Protein AF-A0AAJ2NPW0-F1 (afdb_monomer_lite)

Radius of gyration: 18.97 Å; chains: 1; bounding box: 42×25×52 Å

Structure (mmCIF, N/CA/C/O backbone):
data_AF-A0AAJ2NPW0-F1
#
_entry.id   AF-A0AAJ2NPW0-F1
#
loop_
_atom_site.group_PDB
_atom_site.id
_atom_site.type_symbol
_atom_site.label_atom_id
_atom_site.label_alt_id
_atom_site.label_comp_id
_atom_site.label_asym_id
_atom_site.label_entity_id
_atom_site.label_seq_id
_atom_site.pdbx_PDB_ins_code
_atom_site.Cartn_x
_atom_site.Cartn_y
_atom_site.Cartn_z
_atom_site.occupancy
_atom_site.B_iso_or_equiv
_atom_site.auth_seq_id
_atom_site.auth_comp_id
_atom_site.auth_asym_id
_atom_site.auth_atom_id
_atom_site.pdbx_PDB_model_num
ATOM 1 N N . MET A 1 1 ? 15.369 -7.929 -8.403 1.00 54.78 1 MET A N 1
ATOM 2 C CA . MET A 1 1 ? 14.461 -8.030 -9.571 1.00 54.78 1 MET A CA 1
ATOM 3 C C . MET A 1 1 ? 13.048 -8.438 -9.160 1.00 54.78 1 MET A C 1
ATOM 5 O O . MET A 1 1 ? 12.144 -7.760 -9.617 1.00 54.78 1 MET A O 1
ATOM 9 N N . SER A 1 2 ? 12.847 -9.448 -8.292 1.00 66.19 2 SER A N 1
ATOM 10 C CA . SER A 1 2 ? 11.514 -9.775 -7.720 1.00 66.19 2 SER A CA 1
ATOM 11 C C . SER A 1 2 ? 10.879 -8.572 -7.021 1.00 66.19 2 SER A C 1
ATOM 13 O O . SER A 1 2 ? 9.809 -8.134 -7.407 1.00 66.19 2 SER A O 1
ATOM 15 N N . GLU A 1 3 ? 11.620 -7.934 -6.113 1.00 78.88 3 GLU A N 1
ATOM 16 C CA . GLU A 1 3 ? 11.113 -6.841 -5.272 1.00 78.88 3 GLU A CA 1
ATOM 17 C C . GLU A 1 3 ? 10.512 -5.659 -6.057 1.00 78.88 3 GLU A C 1
ATOM 19 O O . GLU A 1 3 ? 9.438 -5.177 -5.719 1.00 78.88 3 GLU A O 1
ATOM 24 N N . ALA A 1 4 ? 11.142 -5.237 -7.160 1.00 80.56 4 ALA A N 1
ATOM 25 C CA . ALA A 1 4 ? 10.617 -4.155 -7.999 1.00 80.56 4 ALA A CA 1
ATOM 26 C C . ALA A 1 4 ? 9.347 -4.561 -8.774 1.00 80.56 4 ALA A C 1
ATOM 28 O O . ALA A 1 4 ? 8.473 -3.725 -9.001 1.00 80.56 4 ALA A O 1
ATOM 29 N N . ARG A 1 5 ? 9.233 -5.836 -9.175 1.00 84.19 5 ARG A N 1
ATOM 30 C CA . ARG A 1 5 ? 8.012 -6.369 -9.799 1.00 84.19 5 ARG A CA 1
ATOM 31 C C . ARG A 1 5 ? 6.885 -6.461 -8.784 1.00 84.19 5 ARG A C 1
ATOM 33 O O . ARG A 1 5 ? 5.793 -5.987 -9.070 1.00 84.19 5 ARG A O 1
ATOM 40 N N . ASP A 1 6 ? 7.183 -6.967 -7.591 1.00 87.25 6 ASP A N 1
ATOM 41 C CA . ASP A 1 6 ? 6.224 -7.098 -6.494 1.00 87.25 6 ASP A CA 1
ATOM 42 C C . ASP A 1 6 ? 5.707 -5.718 -6.057 1.00 87.25 6 ASP A C 1
ATOM 44 O O . ASP A 1 6 ? 4.506 -5.525 -5.870 1.00 87.25 6 ASP A O 1
ATOM 48 N N . GLN A 1 7 ? 6.586 -4.713 -5.986 1.00 87.25 7 GLN A N 1
ATOM 49 C CA . GLN A 1 7 ? 6.208 -3.330 -5.687 1.00 87.25 7 GLN A CA 1
ATOM 50 C C . GLN A 1 7 ? 5.325 -2.708 -6.782 1.00 87.25 7 GLN A C 1
ATOM 52 O O . GLN A 1 7 ? 4.344 -2.016 -6.485 1.00 87.25 7 GLN A O 1
ATOM 57 N N . PHE A 1 8 ? 5.631 -2.963 -8.057 1.00 87.69 8 PHE A N 1
ATOM 58 C CA . PHE A 1 8 ? 4.799 -2.487 -9.162 1.00 87.69 8 PHE A CA 1
ATOM 59 C C . PHE A 1 8 ? 3.436 -3.196 -9.196 1.00 87.69 8 PHE A C 1
ATOM 61 O O . PHE A 1 8 ? 2.407 -2.536 -9.327 1.00 87.69 8 PHE A O 1
ATOM 68 N N . ALA A 1 9 ? 3.406 -4.514 -8.988 1.00 90.69 9 ALA A N 1
ATOM 69 C CA . ALA A 1 9 ? 2.181 -5.303 -8.879 1.00 90.69 9 ALA A CA 1
ATOM 70 C C . ALA A 1 9 ? 1.289 -4.822 -7.721 1.00 90.69 9 ALA A C 1
ATOM 72 O O . ALA A 1 9 ? 0.093 -4.616 -7.926 1.00 90.69 9 ALA A O 1
ATOM 73 N N . ARG A 1 10 ? 1.867 -4.529 -6.546 1.00 92.81 10 ARG A N 1
ATOM 74 C CA . ARG A 1 10 ? 1.157 -3.879 -5.425 1.00 92.81 10 ARG A CA 1
ATOM 75 C C . ARG A 1 10 ? 0.531 -2.549 -5.833 1.00 92.81 10 ARG A C 1
ATOM 77 O O . ARG A 1 10 ? -0.632 -2.295 -5.532 1.00 92.81 10 ARG A O 1
ATOM 84 N N . THR A 1 11 ? 1.276 -1.716 -6.557 1.00 91.56 11 THR A N 1
ATOM 85 C CA . THR A 1 11 ? 0.776 -0.417 -7.033 1.00 91.56 11 THR A CA 1
ATOM 86 C C . THR A 1 11 ? -0.419 -0.590 -7.973 1.00 91.56 11 THR A C 1
ATOM 88 O O . THR A 1 11 ? -1.428 0.094 -7.810 1.00 91.56 11 THR A O 1
ATOM 91 N N . LEU A 1 12 ? -0.340 -1.530 -8.921 1.00 91.62 12 LEU A N 1
ATOM 92 C CA . LEU A 1 12 ? -1.445 -1.843 -9.831 1.00 91.62 12 LEU A CA 1
ATOM 93 C C . LEU A 1 12 ? -2.673 -2.365 -9.079 1.00 91.62 12 LEU A C 1
ATOM 95 O O . LEU A 1 12 ? -3.794 -1.947 -9.374 1.00 91.62 12 LEU A O 1
ATOM 99 N N . TYR A 1 13 ? -2.461 -3.240 -8.095 1.00 94.25 13 TYR A N 1
ATOM 100 C CA . TYR A 1 13 ? -3.532 -3.765 -7.258 1.00 94.25 13 TYR A CA 1
ATOM 101 C C . TYR A 1 13 ? -4.257 -2.632 -6.519 1.00 94.25 13 TYR A C 1
ATOM 103 O O . TYR A 1 13 ? -5.465 -2.461 -6.685 1.00 94.25 13 TYR A O 1
ATOM 111 N N . ILE A 1 14 ? -3.517 -1.772 -5.808 1.00 93.94 14 ILE A N 1
ATOM 112 C CA . ILE A 1 14 ? -4.080 -0.623 -5.081 1.00 93.94 14 ILE A CA 1
ATOM 113 C C . ILE A 1 14 ? -4.830 0.318 -6.032 1.00 93.94 14 ILE A C 1
ATOM 115 O O . ILE A 1 14 ? -5.889 0.839 -5.686 1.00 93.94 14 ILE A O 1
ATOM 119 N N . GLN A 1 15 ? -4.320 0.528 -7.249 1.00 92.94 15 GLN A N 1
ATOM 120 C CA . GLN A 1 15 ? -4.994 1.345 -8.260 1.00 92.94 15 GLN A CA 1
ATOM 121 C C . GLN A 1 15 ? -6.319 0.741 -8.742 1.00 92.94 15 GLN A C 1
ATOM 123 O O . GLN A 1 15 ? -7.225 1.513 -9.064 1.00 92.94 15 GLN A O 1
ATOM 128 N N . SER A 1 16 ? -6.442 -0.591 -8.766 1.00 93.25 16 SER A N 1
ATOM 129 C CA . SER A 1 16 ? -7.673 -1.296 -9.153 1.00 93.25 16 SER A CA 1
ATOM 130 C C . SER A 1 16 ? -8.751 -1.364 -8.069 1.00 93.25 16 SER A C 1
ATOM 132 O O . SER A 1 16 ? -9.899 -1.673 -8.389 1.00 93.25 16 SER A O 1
ATOM 134 N N . LEU A 1 17 ? -8.418 -1.047 -6.813 1.00 94.50 17 LEU A N 1
ATOM 135 C CA . LEU A 1 17 ? -9.395 -0.977 -5.726 1.00 94.50 17 LEU A CA 1
ATOM 136 C C . LEU A 1 17 ? -10.487 0.064 -6.014 1.00 94.50 17 LEU A C 1
ATOM 138 O O . LEU A 1 17 ? -10.263 1.076 -6.688 1.00 94.50 17 LEU A O 1
ATOM 142 N N . SER A 1 18 ? -11.670 -0.160 -5.435 1.00 96.12 18 SER A N 1
ATOM 143 C CA . SER A 1 18 ? -12.742 0.836 -5.445 1.00 96.12 18 SER A CA 1
ATOM 144 C C . SER A 1 18 ? -12.261 2.143 -4.801 1.00 96.12 18 SER A C 1
ATOM 146 O O . SER A 1 18 ? -11.457 2.126 -3.871 1.00 96.12 18 SER A O 1
ATOM 148 N N . GLU A 1 19 ? -12.738 3.294 -5.284 1.00 95.06 19 GLU A N 1
ATOM 149 C CA . GLU A 1 19 ? -12.276 4.597 -4.784 1.00 95.06 19 GLU A CA 1
ATOM 150 C C . GLU A 1 19 ? -12.403 4.753 -3.251 1.00 95.06 19 GLU A C 1
ATOM 152 O O . GLU A 1 19 ? -11.434 5.206 -2.636 1.00 95.06 19 GLU A O 1
ATOM 157 N N . PRO A 1 20 ? -13.506 4.330 -2.595 1.00 93.94 20 PRO A N 1
ATOM 158 C CA . PRO A 1 20 ? -13.605 4.374 -1.136 1.00 93.94 20 PRO A CA 1
ATOM 159 C C . PRO A 1 20 ? -12.533 3.531 -0.433 1.00 93.94 20 PRO A C 1
ATOM 161 O O . PRO A 1 20 ? -11.880 4.017 0.489 1.00 93.94 20 PRO A O 1
ATOM 164 N N . ASP A 1 21 ? -12.319 2.296 -0.890 1.00 95.44 21 ASP A N 1
ATOM 165 C CA . ASP A 1 21 ? -11.347 1.372 -0.299 1.00 95.44 21 ASP A CA 1
ATOM 166 C C . ASP A 1 21 ? -9.913 1.865 -0.491 1.00 95.44 21 ASP A C 1
ATOM 168 O O . ASP A 1 21 ? -9.124 1.896 0.455 1.00 95.44 21 ASP A O 1
ATOM 172 N N . ARG A 1 22 ? -9.594 2.315 -1.709 1.00 97.25 22 ARG A N 1
ATOM 173 C CA . ARG A 1 22 ? -8.284 2.868 -2.054 1.00 97.25 22 ARG A CA 1
ATOM 174 C C . ARG A 1 22 ? -7.948 4.074 -1.186 1.00 97.25 22 ARG A C 1
ATOM 176 O O . ARG A 1 22 ? -6.834 4.157 -0.679 1.00 97.25 22 ARG A O 1
ATOM 183 N N . ASN A 1 23 ? -8.903 4.983 -0.990 1.00 96.81 23 ASN A N 1
ATOM 184 C CA . ASN A 1 23 ? -8.694 6.185 -0.186 1.00 96.81 23 ASN A CA 1
ATOM 185 C C . ASN A 1 23 ? -8.427 5.845 1.286 1.00 96.81 23 ASN A C 1
ATOM 187 O O . ASN A 1 23 ? -7.514 6.415 1.882 1.00 96.81 23 ASN A O 1
ATOM 191 N N . VAL A 1 24 ? -9.187 4.907 1.867 1.00 97.00 24 VAL A N 1
ATOM 192 C CA . VAL A 1 24 ? -8.968 4.450 3.250 1.00 97.00 24 VAL A CA 1
ATOM 193 C C . VAL A 1 24 ? -7.590 3.812 3.393 1.00 97.00 24 VAL A C 1
ATOM 195 O O . VAL A 1 24 ? -6.842 4.170 4.304 1.00 97.00 24 VAL A O 1
ATOM 198 N N . TYR A 1 25 ? -7.243 2.906 2.479 1.00 96.56 25 TYR A N 1
ATOM 199 C CA . TYR A 1 25 ? -5.975 2.188 2.513 1.00 96.56 25 TYR A CA 1
ATOM 200 C C . TYR A 1 25 ? -4.776 3.133 2.357 1.00 96.56 25 TYR A C 1
ATOM 202 O O . TYR A 1 25 ? -3.901 3.153 3.215 1.00 96.56 25 TYR A O 1
ATOM 210 N N . GLN A 1 26 ? -4.776 3.998 1.336 1.00 95.88 26 GLN A N 1
ATOM 211 C CA . GLN A 1 26 ? -3.685 4.952 1.089 1.00 95.88 26 GLN A CA 1
ATOM 212 C C . GLN A 1 26 ? -3.519 5.983 2.210 1.00 95.88 26 GLN A C 1
ATOM 214 O O . GLN A 1 26 ? -2.407 6.432 2.484 1.00 95.88 26 GLN A O 1
ATOM 219 N N . TYR A 1 27 ? -4.613 6.380 2.867 1.00 96.75 27 TYR A N 1
ATOM 220 C CA . TYR A 1 27 ? -4.533 7.269 4.023 1.00 96.75 27 TYR A CA 1
ATOM 221 C C . TYR A 1 27 ? -3.787 6.611 5.189 1.00 96.75 27 TYR A C 1
ATOM 223 O O . TYR A 1 27 ? -2.976 7.260 5.847 1.00 96.75 27 TYR A O 1
ATOM 231 N N . ILE A 1 28 ? -4.052 5.327 5.438 1.00 95.88 28 ILE A N 1
ATOM 232 C CA . ILE A 1 28 ? -3.389 4.560 6.497 1.00 95.88 28 ILE A CA 1
ATOM 233 C C . ILE A 1 28 ? -1.935 4.294 6.135 1.00 95.88 28 ILE A C 1
ATOM 235 O O . ILE A 1 28 ? -1.071 4.609 6.945 1.00 95.88 28 ILE A O 1
ATOM 239 N N . ASP A 1 29 ? -1.678 3.817 4.919 1.00 94.62 29 ASP A N 1
ATOM 240 C CA . ASP A 1 29 ? -0.336 3.546 4.392 1.00 94.62 29 ASP A CA 1
ATOM 241 C C . ASP A 1 29 ? 0.583 4.768 4.539 1.00 94.62 29 ASP A C 1
ATOM 243 O O . ASP A 1 29 ? 1.697 4.672 5.046 1.00 94.62 29 ASP A O 1
ATOM 247 N N . ARG A 1 30 ? 0.067 5.966 4.236 1.00 95.94 30 ARG A N 1
ATOM 248 C CA . ARG A 1 30 ? 0.805 7.217 4.439 1.00 95.94 30 ARG A CA 1
ATOM 249 C C . ARG A 1 30 ? 1.154 7.482 5.905 1.00 95.94 30 ARG A C 1
ATOM 251 O O . ARG A 1 30 ? 2.276 7.880 6.197 1.00 95.94 30 ARG A O 1
ATOM 258 N N . ILE A 1 31 ? 0.205 7.303 6.825 1.00 95.75 31 ILE A N 1
ATOM 259 C CA . ILE A 1 31 ? 0.472 7.501 8.258 1.00 95.75 31 ILE A CA 1
ATOM 260 C C . ILE A 1 31 ? 1.489 6.468 8.745 1.00 95.75 31 ILE A C 1
ATOM 262 O O . ILE A 1 31 ? 2.365 6.798 9.537 1.00 95.75 31 ILE A O 1
ATOM 266 N N . GLU A 1 32 ? 1.373 5.220 8.302 1.00 94.50 32 GLU A N 1
ATOM 267 C CA . GLU A 1 32 ? 2.305 4.155 8.662 1.00 94.50 32 GLU A CA 1
ATOM 268 C C . GLU A 1 32 ? 3.720 4.447 8.154 1.00 94.50 32 GLU A C 1
ATOM 270 O O . GLU A 1 32 ? 4.658 4.359 8.948 1.00 94.50 32 GLU A O 1
ATOM 275 N N . ALA A 1 33 ? 3.862 4.926 6.915 1.00 94.12 33 ALA A N 1
ATOM 276 C CA . ALA A 1 33 ? 5.133 5.389 6.362 1.00 94.12 33 ALA A CA 1
ATOM 277 C C . ALA A 1 33 ? 5.738 6.542 7.185 1.00 94.12 33 ALA A C 1
ATOM 279 O O . ALA A 1 33 ? 6.898 6.466 7.592 1.00 94.12 33 ALA A O 1
ATOM 280 N N . ASP A 1 34 ? 4.941 7.561 7.532 1.00 95.25 34 ASP A N 1
ATOM 281 C CA . ASP A 1 34 ? 5.393 8.676 8.378 1.00 95.25 34 ASP A CA 1
ATOM 282 C C . ASP A 1 34 ? 5.876 8.174 9.762 1.00 95.25 34 ASP A C 1
ATOM 284 O O . ASP A 1 34 ? 6.841 8.686 10.335 1.00 95.25 34 ASP A O 1
ATOM 288 N N . LEU A 1 35 ? 5.218 7.158 10.334 1.00 94.25 35 LEU A N 1
ATOM 289 C CA . LEU A 1 35 ? 5.609 6.569 11.620 1.00 94.25 35 LEU A CA 1
ATOM 290 C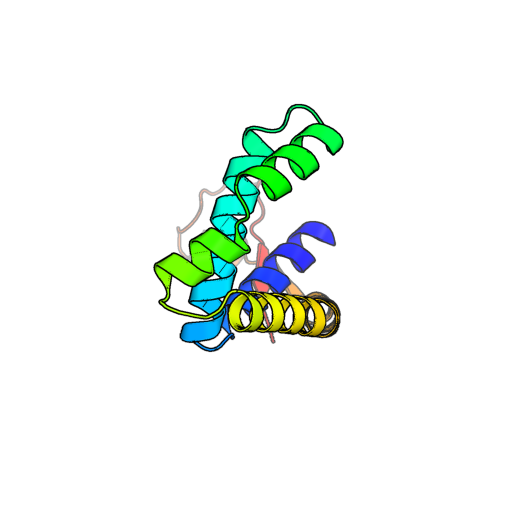 C . LEU A 1 35 ? 6.855 5.690 11.516 1.00 94.25 35 LEU A C 1
ATOM 292 O O . LEU A 1 35 ? 7.625 5.631 12.479 1.00 94.25 35 LEU A O 1
ATOM 296 N N . GLU A 1 36 ? 7.040 5.003 10.393 1.00 93.81 36 GLU A N 1
ATOM 297 C CA . GLU A 1 36 ? 8.225 4.197 10.113 1.00 93.81 36 GLU A CA 1
ATOM 298 C C . GLU A 1 36 ? 9.464 5.087 9.970 1.00 93.81 36 GLU A C 1
ATOM 300 O O . GLU A 1 36 ? 10.480 4.810 10.607 1.00 93.81 36 GLU A O 1
ATOM 305 N N . GLU A 1 37 ? 9.356 6.216 9.263 1.00 94.50 37 GLU A N 1
ATOM 306 C CA . GLU A 1 37 ? 10.436 7.208 9.151 1.00 94.50 37 GLU A CA 1
ATOM 307 C C . GLU A 1 37 ? 10.865 7.777 10.514 1.00 94.50 37 GLU A C 1
ATOM 309 O O . GLU A 1 37 ? 12.045 8.042 10.758 1.00 94.50 37 GLU A O 1
ATOM 314 N N . LEU A 1 38 ? 9.918 7.935 11.443 1.00 93.19 38 LEU A N 1
ATOM 315 C CA . LEU A 1 38 ? 10.188 8.397 12.808 1.00 93.19 38 LEU A CA 1
ATOM 316 C C . LEU A 1 38 ? 10.748 7.293 13.723 1.00 93.19 38 LEU A C 1
ATOM 318 O O . LEU A 1 38 ? 11.241 7.571 14.827 1.00 93.19 38 LEU A O 1
ATOM 322 N N . ALA A 1 39 ? 10.651 6.026 13.325 1.00 95.25 39 ALA A N 1
ATOM 323 C CA . ALA A 1 39 ? 10.975 4.905 14.184 1.00 95.25 39 ALA A CA 1
ATOM 324 C C . ALA A 1 39 ? 12.465 4.536 14.147 1.00 95.25 39 ALA A C 1
ATOM 326 O O . ALA A 1 39 ? 12.974 3.960 13.198 1.00 95.25 39 ALA A O 1
ATOM 327 N N . LEU A 1 40 ? 13.161 4.728 15.271 1.00 92.94 40 LEU A N 1
ATOM 328 C CA . LEU A 1 40 ? 14.547 4.258 15.432 1.00 92.94 40 LEU A CA 1
ATOM 329 C C . LEU A 1 40 ? 14.711 2.725 15.427 1.00 92.94 40 LEU A C 1
ATOM 331 O O . LEU A 1 40 ? 15.800 2.217 15.181 1.00 92.94 40 LEU A O 1
ATOM 335 N N . THR A 1 41 ? 13.662 1.978 15.786 1.00 95.38 41 THR A N 1
ATOM 336 C CA . THR A 1 41 ? 13.668 0.506 15.821 1.00 95.38 41 THR A CA 1
ATOM 337 C C . THR A 1 41 ? 12.270 -0.037 15.540 1.00 95.38 41 THR A C 1
ATOM 339 O O . THR A 1 41 ? 11.275 0.643 15.793 1.00 95.38 41 THR A O 1
ATOM 342 N N . LYS A 1 42 ? 12.173 -1.316 15.155 1.00 91.75 42 LYS A N 1
ATOM 343 C CA . LYS A 1 42 ? 10.884 -2.011 14.987 1.00 91.75 42 LYS A CA 1
ATOM 344 C C . LYS A 1 42 ? 10.002 -1.962 16.243 1.00 91.75 42 LYS A C 1
ATOM 346 O O . LYS A 1 42 ? 8.793 -1.785 16.152 1.00 91.75 42 LYS A O 1
ATOM 351 N N . ASN A 1 43 ? 10.595 -2.074 17.433 1.00 94.62 43 ASN A N 1
ATOM 352 C CA . ASN A 1 43 ? 9.839 -1.969 18.685 1.00 94.62 43 ASN A CA 1
ATOM 353 C C . ASN A 1 43 ? 9.316 -0.549 18.923 1.00 94.62 43 ASN A C 1
ATOM 355 O O . ASN A 1 43 ? 8.199 -0.384 19.410 1.00 94.62 43 ASN A O 1
ATOM 359 N N . HIS A 1 44 ? 10.101 0.470 18.566 1.00 93.44 44 HIS A N 1
ATOM 360 C CA . HIS A 1 44 ? 9.660 1.861 18.630 1.00 93.44 44 HIS A CA 1
ATOM 361 C C . HIS A 1 44 ? 8.519 2.126 17.638 1.00 93.44 44 HIS A C 1
ATOM 363 O O . HIS A 1 44 ? 7.522 2.727 18.025 1.00 93.44 44 HIS A O 1
ATOM 369 N N . TYR A 1 45 ? 8.595 1.578 16.422 1.00 92.94 45 TYR A N 1
ATOM 370 C CA . TYR A 1 45 ? 7.512 1.641 15.438 1.00 92.94 45 TYR A CA 1
ATOM 371 C C . TYR A 1 45 ? 6.194 1.069 15.986 1.00 92.94 45 TYR A C 1
ATOM 373 O O . TYR A 1 45 ? 5.165 1.742 15.978 1.00 92.94 45 TYR A O 1
ATOM 381 N N . LEU A 1 46 ? 6.225 -0.127 16.586 1.00 92.12 46 LEU A N 1
ATOM 382 C CA . LEU A 1 46 ? 5.036 -0.728 17.206 1.00 92.12 46 LEU A CA 1
ATOM 383 C C . LEU A 1 46 ? 4.462 0.129 18.349 1.00 92.12 46 LEU A C 1
ATOM 385 O O . LEU A 1 46 ? 3.246 0.182 18.543 1.00 92.12 46 LEU A O 1
ATOM 389 N N . GLN A 1 47 ? 5.315 0.815 19.116 1.00 94.25 47 GLN A N 1
ATOM 390 C CA . GLN A 1 47 ? 4.860 1.761 20.139 1.00 94.25 47 GLN A CA 1
ATOM 391 C C . GLN A 1 47 ? 4.201 2.999 19.516 1.00 94.25 47 GLN A C 1
ATOM 393 O O . GLN A 1 47 ? 3.159 3.440 20.009 1.00 94.25 47 GLN A O 1
ATOM 39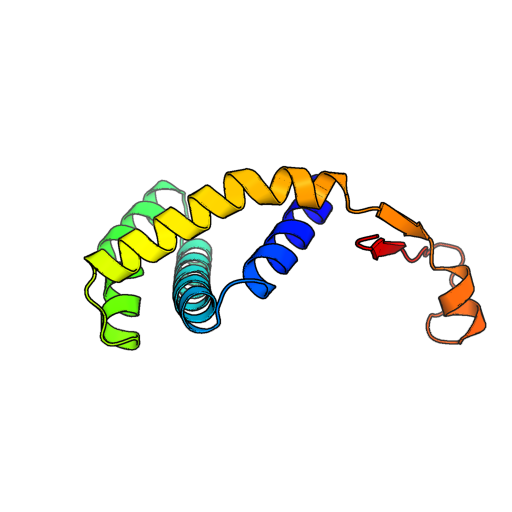8 N N . LEU A 1 48 ? 4.767 3.532 18.429 1.00 93.19 48 LEU A N 1
ATOM 399 C CA . LEU A 1 48 ? 4.212 4.658 17.678 1.00 93.19 48 LEU A CA 1
ATOM 400 C C . LEU A 1 48 ? 2.842 4.313 17.079 1.00 93.19 48 LEU A C 1
ATOM 402 O O . LEU A 1 48 ? 1.889 5.059 17.311 1.00 93.19 48 LEU A O 1
ATOM 406 N N . LEU A 1 49 ? 2.702 3.148 16.438 1.00 92.38 49 LEU A N 1
ATOM 407 C CA . LEU A 1 49 ? 1.425 2.644 15.918 1.00 92.38 49 LEU A CA 1
ATOM 408 C C . LEU A 1 49 ? 0.359 2.537 17.009 1.00 92.38 49 LEU A C 1
ATOM 410 O O . LEU A 1 49 ? -0.770 2.982 16.824 1.00 92.38 49 LEU A O 1
ATOM 414 N N . ARG A 1 50 ? 0.705 1.993 18.182 1.00 91.19 50 ARG A N 1
ATOM 415 C CA . ARG A 1 50 ? -0.243 1.884 19.304 1.00 91.19 50 ARG A CA 1
ATOM 416 C C . ARG A 1 50 ? -0.664 3.244 19.852 1.00 91.19 50 ARG A C 1
ATOM 418 O O . ARG A 1 50 ? -1.812 3.401 20.261 1.00 91.19 50 ARG A O 1
ATOM 425 N N . ARG A 1 51 ? 0.260 4.207 19.899 1.00 91.62 51 ARG A N 1
ATOM 426 C CA . ARG A 1 51 ? 0.008 5.543 20.452 1.00 91.62 51 ARG A CA 1
ATOM 427 C C . ARG A 1 51 ? -0.809 6.415 19.503 1.00 91.62 51 ARG A C 1
ATOM 429 O O . ARG A 1 51 ? -1.699 7.121 19.966 1.00 91.62 51 ARG A O 1
ATOM 436 N N . GLN A 1 52 ? -0.485 6.391 18.214 1.00 89.38 52 GLN A N 1
ATOM 437 C CA . GLN A 1 52 ? -1.101 7.265 17.215 1.00 89.38 52 GLN A CA 1
ATOM 438 C C . GLN A 1 52 ? -2.287 6.609 16.501 1.00 89.38 52 GLN A C 1
ATOM 440 O O . GLN A 1 52 ? -3.189 7.319 16.076 1.00 89.38 52 GLN A O 1
ATOM 445 N N . SER A 1 53 ? -2.321 5.276 16.425 1.00 92.81 53 SER A N 1
ATOM 446 C CA . SER A 1 53 ? -3.387 4.447 15.848 1.00 92.81 53 SER A CA 1
ATOM 447 C C . SER A 1 53 ? -3.903 4.949 14.488 1.00 92.81 53 SER A C 1
ATOM 449 O O . SER A 1 53 ? -4.900 5.675 14.436 1.00 92.81 53 SER A O 1
ATOM 451 N N . PRO A 1 54 ? -3.277 4.526 13.374 1.00 95.06 54 PRO A N 1
ATOM 452 C CA . PRO A 1 54 ? -3.719 4.882 12.021 1.00 95.06 54 PRO A CA 1
ATOM 453 C C . PRO A 1 54 ? -5.204 4.576 11.775 1.00 95.06 54 PRO A C 1
ATOM 455 O O . PRO A 1 54 ? -5.933 5.416 11.254 1.00 95.06 54 PRO A O 1
ATOM 458 N N . ILE A 1 55 ? -5.690 3.432 12.276 1.00 95.69 55 ILE A N 1
ATOM 459 C CA . ILE A 1 55 ? -7.106 3.032 12.210 1.00 95.69 55 ILE A CA 1
ATOM 460 C C . ILE A 1 55 ? -8.030 4.084 12.835 1.00 95.69 55 ILE A C 1
ATOM 462 O O . ILE A 1 55 ? -9.038 4.456 12.237 1.00 95.69 55 ILE A O 1
ATOM 466 N N . LYS A 1 56 ? -7.690 4.604 14.022 1.00 95.69 56 LYS A N 1
ATOM 467 C CA . LYS A 1 56 ? -8.486 5.644 14.695 1.00 95.69 56 LYS A CA 1
ATOM 468 C C . LYS A 1 56 ? -8.482 6.956 13.928 1.00 95.69 56 LYS A C 1
ATOM 470 O O . LYS A 1 56 ? -9.511 7.628 13.851 1.00 95.69 56 LYS A O 1
ATOM 475 N N . GLN A 1 57 ? -7.332 7.324 13.372 1.00 95.88 57 GLN A N 1
ATOM 476 C CA . GLN A 1 57 ? -7.202 8.539 12.574 1.00 95.88 57 GLN A CA 1
ATOM 477 C C . GLN A 1 57 ? -8.042 8.448 11.297 1.00 95.88 57 GLN A C 1
ATOM 479 O O . GLN A 1 57 ? -8.824 9.357 11.022 1.00 95.88 57 GLN A O 1
ATOM 484 N N . ALA A 1 58 ? -7.969 7.323 10.586 1.00 96.38 58 ALA A N 1
ATOM 485 C CA . ALA A 1 58 ? -8.765 7.059 9.394 1.00 96.38 58 ALA A CA 1
ATOM 486 C C . ALA A 1 58 ? -10.269 7.011 9.702 1.00 96.38 58 ALA A C 1
ATOM 488 O O . ALA A 1 58 ? -11.056 7.659 9.016 1.00 96.38 58 ALA A O 1
ATOM 489 N N . ALA A 1 59 ? -10.677 6.336 10.781 1.00 97.06 59 ALA A N 1
ATOM 490 C CA . ALA A 1 59 ? -12.073 6.289 11.219 1.00 97.06 59 ALA A CA 1
ATOM 491 C C . ALA A 1 59 ? -12.648 7.698 11.426 1.00 97.06 59 ALA A C 1
ATOM 493 O O . ALA A 1 59 ? -13.728 8.019 10.928 1.00 97.06 59 ALA A O 1
ATOM 494 N N . LYS A 1 60 ? -11.882 8.579 12.080 1.00 96.94 60 LYS A N 1
ATOM 495 C CA . LYS A 1 60 ? -12.253 9.987 12.248 1.00 96.94 60 LYS A CA 1
ATOM 496 C C . LYS A 1 60 ? -12.264 10.756 10.922 1.00 96.94 60 LYS A C 1
ATOM 498 O O . LYS A 1 60 ? -13.164 11.563 10.716 1.00 96.94 60 LYS A O 1
ATOM 503 N N . HIS A 1 61 ? -11.282 10.534 10.048 1.00 97.12 61 HIS A N 1
ATOM 504 C CA . HIS A 1 61 ? -11.152 11.242 8.770 1.00 97.12 61 HIS A CA 1
ATOM 505 C C . HIS A 1 61 ? -12.299 10.919 7.801 1.00 97.12 61 HIS A C 1
ATOM 507 O O . HIS A 1 61 ? -12.877 11.827 7.211 1.00 97.12 61 HIS A O 1
ATOM 513 N N . PHE A 1 62 ? -12.670 9.642 7.692 1.00 95.81 62 PHE A N 1
ATOM 514 C CA . PHE A 1 62 ? -13.710 9.157 6.780 1.00 95.81 62 PHE 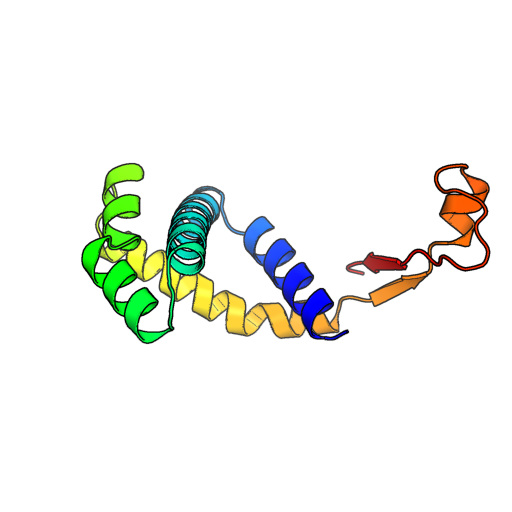A CA 1
ATOM 515 C C . PHE A 1 62 ? -15.101 9.052 7.423 1.00 95.81 62 PHE A C 1
ATOM 517 O O . PHE A 1 62 ? -16.043 8.610 6.771 1.00 95.81 62 PHE A O 1
ATOM 524 N N . ASN A 1 63 ? -15.249 9.453 8.693 1.00 96.62 63 ASN A N 1
ATOM 525 C CA . ASN A 1 63 ? -16.487 9.305 9.468 1.00 96.62 63 ASN A CA 1
ATOM 526 C C . ASN A 1 63 ? -17.015 7.851 9.474 1.00 96.62 63 ASN A C 1
ATOM 528 O O . ASN A 1 63 ? -18.208 7.588 9.316 1.00 96.62 63 ASN A O 1
ATOM 532 N N . MET A 1 64 ? -16.094 6.901 9.639 1.00 95.19 64 MET A N 1
ATOM 533 C CA . MET A 1 64 ? -16.345 5.461 9.707 1.00 95.19 64 MET A CA 1
ATOM 534 C C . MET A 1 64 ? -16.114 4.953 11.134 1.00 95.19 64 MET A C 1
ATOM 536 O O . MET A 1 64 ? -15.466 5.605 11.950 1.00 95.19 64 MET A O 1
ATOM 540 N N . SER A 1 65 ? -16.622 3.764 11.457 1.00 97.38 65 SER A N 1
ATOM 541 C CA . SER A 1 65 ? -16.248 3.100 12.706 1.00 97.38 65 SER A CA 1
ATOM 542 C C . SER A 1 65 ? -14.841 2.513 12.587 1.00 97.38 65 SER A C 1
ATOM 544 O O . SER A 1 65 ? -14.443 2.056 11.515 1.00 97.38 65 SER A O 1
ATOM 546 N N . GLU A 1 66 ? -14.103 2.466 13.700 1.00 96.31 66 GLU A N 1
ATOM 547 C CA . GLU A 1 66 ? -12.777 1.826 13.752 1.00 96.31 66 GLU A CA 1
ATOM 548 C C . GLU A 1 66 ? -12.827 0.381 13.243 1.00 96.31 66 GLU A C 1
ATOM 550 O O . GLU A 1 66 ? -11.921 -0.057 12.542 1.00 96.31 66 GLU A O 1
ATOM 555 N N . LYS A 1 67 ? -13.921 -0.334 13.545 1.00 96.50 67 LYS A N 1
ATOM 556 C CA . LYS A 1 67 ? -14.147 -1.695 13.058 1.00 96.50 67 LYS A CA 1
ATOM 557 C C . LYS A 1 67 ? -14.235 -1.744 11.533 1.00 96.50 67 LYS A C 1
ATOM 559 O O . LYS A 1 67 ? -13.555 -2.562 10.937 1.00 96.50 67 LYS A O 1
ATOM 564 N N 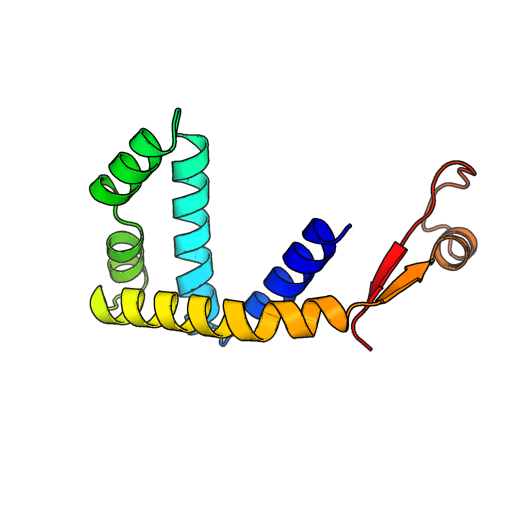. MET A 1 68 ? -15.028 -0.872 10.904 1.00 96.25 68 MET A N 1
ATOM 565 C CA . MET A 1 68 ? -15.143 -0.864 9.440 1.00 96.25 68 MET A CA 1
ATOM 566 C C . MET A 1 68 ? -13.801 -0.562 8.777 1.00 96.25 68 MET A C 1
ATOM 568 O O . MET A 1 68 ? -13.442 -1.225 7.819 1.00 96.25 68 MET A O 1
ATOM 572 N N . VAL A 1 69 ? -13.041 0.396 9.312 1.00 97.12 69 VAL A N 1
ATOM 573 C CA . VAL A 1 69 ? -11.704 0.711 8.793 1.00 97.12 69 VAL A CA 1
ATOM 574 C C . VAL A 1 69 ? -10.757 -0.480 8.941 1.00 97.12 69 VAL A C 1
ATOM 576 O O . VAL A 1 69 ? -10.070 -0.833 7.988 1.00 97.12 69 VAL A O 1
ATOM 579 N N . TYR A 1 70 ? -10.737 -1.116 10.114 1.00 96.19 70 TYR A N 1
ATOM 580 C CA . TYR A 1 70 ? -9.926 -2.306 10.356 1.00 96.19 70 TYR A CA 1
ATOM 581 C C . TYR A 1 70 ? -10.293 -3.447 9.402 1.00 96.19 70 TYR A C 1
ATOM 583 O O . TYR A 1 70 ? -9.408 -4.009 8.762 1.00 96.19 70 TYR A O 1
ATOM 591 N N . ASP A 1 71 ? -11.586 -3.741 9.263 1.00 97.19 71 ASP A N 1
ATOM 592 C CA . ASP A 1 71 ? -12.092 -4.793 8.383 1.00 97.19 71 ASP A CA 1
ATOM 593 C C . ASP A 1 71 ? -11.745 -4.493 6.910 1.00 97.19 71 ASP A C 1
ATOM 595 O O . ASP A 1 71 ? -11.318 -5.393 6.188 1.00 97.19 71 ASP A O 1
ATOM 599 N N . THR A 1 72 ? -11.849 -3.230 6.471 1.00 96.69 72 THR A N 1
ATOM 600 C CA . THR A 1 72 ? -11.438 -2.798 5.124 1.00 96.69 72 THR A CA 1
ATOM 601 C C . THR A 1 72 ? -9.951 -3.044 4.884 1.00 96.69 72 THR A C 1
ATOM 603 O O . THR A 1 72 ? -9.601 -3.659 3.881 1.00 96.69 72 THR A O 1
ATOM 606 N N . VAL A 1 73 ? -9.071 -2.618 5.796 1.00 95.75 73 VAL A N 1
ATOM 607 C CA . VAL A 1 73 ? -7.618 -2.807 5.635 1.00 95.75 73 VAL A CA 1
ATOM 608 C C . VAL A 1 73 ? -7.249 -4.285 5.641 1.00 95.75 73 VAL A C 1
ATOM 610 O O . VAL A 1 73 ? -6.520 -4.724 4.762 1.00 95.75 73 VAL A O 1
ATOM 613 N N . GLN A 1 74 ? -7.773 -5.067 6.589 1.00 96.75 74 GLN A N 1
ATOM 614 C CA . GLN A 1 74 ? -7.481 -6.502 6.669 1.00 96.75 74 GLN A CA 1
ATOM 615 C C . GLN A 1 74 ? -7.930 -7.251 5.417 1.00 96.75 74 GLN A C 1
ATOM 617 O O . GLN A 1 74 ? -7.206 -8.112 4.926 1.00 96.75 74 GLN A O 1
ATOM 622 N N . ARG A 1 75 ? -9.107 -6.909 4.883 1.00 97.25 75 ARG A N 1
ATOM 623 C CA . ARG A 1 75 ? -9.594 -7.485 3.632 1.00 97.25 75 ARG A CA 1
ATOM 624 C C . ARG A 1 75 ? -8.665 -7.140 2.467 1.00 97.25 75 ARG A C 1
ATOM 626 O O . ARG A 1 75 ? -8.280 -8.043 1.738 1.00 97.25 75 ARG A O 1
ATOM 633 N N . ILE A 1 76 ? -8.282 -5.871 2.322 1.00 96.56 76 ILE A N 1
ATOM 634 C CA . ILE A 1 76 ? -7.390 -5.424 1.242 1.00 96.56 76 ILE A CA 1
ATOM 635 C C . ILE A 1 76 ? -6.019 -6.099 1.344 1.00 96.56 76 ILE A C 1
ATOM 637 O O . ILE A 1 76 ? -5.510 -6.553 0.330 1.00 96.56 76 ILE A O 1
ATOM 641 N N . GLU A 1 77 ? -5.431 -6.196 2.539 1.00 94.56 77 GLU A N 1
ATOM 642 C CA . GLU A 1 77 ? -4.148 -6.885 2.759 1.00 94.56 77 GLU A CA 1
ATOM 643 C C . GLU A 1 77 ? -4.227 -8.376 2.416 1.00 94.56 77 GLU A C 1
ATOM 645 O O . GLU A 1 77 ? -3.307 -8.916 1.804 1.00 94.56 77 GLU A O 1
ATOM 650 N N . ALA A 1 78 ? -5.327 -9.041 2.784 1.00 96.00 78 ALA A N 1
ATOM 651 C CA . ALA A 1 78 ? -5.544 -10.446 2.457 1.00 96.00 78 ALA A CA 1
ATOM 652 C C . ALA A 1 78 ? -5.689 -10.657 0.942 1.00 96.00 78 ALA A C 1
ATOM 654 O O . ALA A 1 78 ? -4.960 -11.458 0.369 1.00 96.00 78 ALA A O 1
ATOM 655 N N . GLU A 1 79 ? -6.562 -9.889 0.285 1.00 95.06 79 GLU A N 1
ATOM 656 C CA . GLU A 1 79 ? -6.736 -9.947 -1.171 1.00 95.06 79 GLU A CA 1
ATOM 657 C C . GLU A 1 79 ? -5.422 -9.605 -1.900 1.00 95.06 79 GLU A C 1
ATOM 659 O O . GLU A 1 79 ? -5.045 -10.262 -2.864 1.00 95.06 79 GLU A O 1
ATOM 664 N N . MET A 1 80 ? -4.668 -8.618 -1.409 1.00 93.94 80 MET A N 1
ATOM 665 C CA . MET A 1 80 ? -3.374 -8.243 -1.976 1.00 93.94 80 MET A CA 1
ATOM 666 C C . MET A 1 80 ? -2.337 -9.364 -1.841 1.00 93.94 80 MET A C 1
ATOM 668 O O . MET A 1 80 ? -1.549 -9.568 -2.762 1.00 93.94 80 MET A O 1
ATOM 672 N N . ALA A 1 81 ? -2.317 -10.085 -0.716 1.00 93.00 81 ALA A N 1
ATOM 673 C CA . ALA A 1 81 ? -1.417 -11.219 -0.513 1.00 93.00 81 ALA A CA 1
ATOM 674 C C . ALA A 1 81 ? -1.686 -12.368 -1.500 1.00 93.00 81 ALA A C 1
ATOM 676 O O . ALA A 1 81 ? -0.738 -13.053 -1.887 1.00 93.00 81 ALA A O 1
ATOM 677 N N . ASP A 1 82 ? -2.939 -12.531 -1.930 1.00 92.50 82 ASP A N 1
ATOM 678 C CA . ASP A 1 82 ? -3.351 -13.549 -2.897 1.00 92.50 82 ASP A CA 1
ATOM 679 C C . ASP A 1 82 ? -3.117 -13.095 -4.355 1.00 92.50 82 ASP A C 1
ATOM 681 O O . ASP A 1 82 ? -2.610 -13.862 -5.172 1.00 92.50 82 ASP A O 1
ATOM 685 N N . GLU A 1 83 ? -3.422 -11.836 -4.685 1.00 91.44 83 GLU A N 1
ATOM 686 C CA . GLU A 1 83 ? -3.443 -11.328 -6.069 1.00 91.44 83 GLU A CA 1
ATOM 687 C C . GLU A 1 83 ? -2.083 -10.802 -6.563 1.00 91.44 83 GLU A C 1
ATOM 689 O O . GLU A 1 83 ? -1.740 -10.923 -7.743 1.00 91.44 83 GLU A O 1
ATOM 694 N N . VAL A 1 84 ? -1.274 -10.196 -5.685 1.00 91.62 84 VAL A N 1
ATOM 695 C CA . VAL A 1 84 ? 0.022 -9.606 -6.076 1.00 91.62 84 VAL A CA 1
ATOM 696 C C . VAL A 1 84 ? 1.007 -10.632 -6.637 1.00 91.62 84 VAL A C 1
ATOM 698 O O . VAL A 1 84 ? 1.662 -10.288 -7.623 1.00 91.62 84 VAL A O 1
ATOM 701 N N . PRO A 1 85 ? 1.144 -11.854 -6.084 1.00 91.19 85 PRO A N 1
ATOM 702 C CA . PRO A 1 85 ? 2.018 -12.869 -6.665 1.00 91.19 85 PRO A CA 1
ATOM 703 C C . PRO A 1 85 ? 1.651 -13.194 -8.117 1.00 91.19 85 PRO A C 1
ATOM 705 O O . PRO A 1 85 ? 2.520 -13.150 -8.986 1.00 91.19 85 PRO A O 1
ATOM 708 N N . GLU A 1 86 ? 0.363 -13.416 -8.406 1.00 88.62 86 GLU A N 1
ATOM 709 C CA . GLU A 1 86 ? -0.101 -13.702 -9.769 1.00 88.62 86 GLU A CA 1
ATOM 710 C C . GLU A 1 86 ? 0.139 -12.505 -10.702 1.00 88.62 86 GLU A C 1
ATOM 712 O O . GLU A 1 86 ? 0.636 -12.656 -11.821 1.00 88.62 86 GLU A O 1
ATOM 717 N N . LEU A 1 87 ? -0.159 -11.287 -10.237 1.00 86.94 87 LEU A N 1
ATOM 718 C CA . LEU A 1 87 ? 0.127 -10.071 -10.995 1.00 86.94 87 LEU A CA 1
ATOM 719 C C . LEU A 1 87 ? 1.625 -9.931 -11.289 1.00 86.94 87 LEU A C 1
ATOM 721 O O . LEU A 1 87 ? 1.983 -9.604 -12.416 1.00 86.94 87 LEU A O 1
ATOM 725 N N . SER A 1 88 ? 2.490 -10.201 -10.310 1.00 88.38 88 SER A N 1
ATOM 726 C CA . SER A 1 88 ? 3.949 -10.106 -10.437 1.00 88.38 88 SER A CA 1
ATOM 727 C C . SER A 1 88 ? 4.512 -11.111 -11.444 1.00 88.38 88 SER A C 1
ATOM 729 O O . SER A 1 88 ? 5.378 -10.760 -12.250 1.00 88.38 88 SER A O 1
ATOM 731 N N . GLU A 1 89 ? 3.981 -12.335 -11.466 1.00 87.12 89 GLU A N 1
ATOM 732 C CA . GLU A 1 89 ? 4.360 -13.370 -12.437 1.00 87.12 89 GLU A CA 1
ATOM 733 C C . GLU A 1 89 ? 3.956 -13.012 -13.869 1.00 87.12 89 GLU A C 1
ATOM 735 O O . GLU A 1 89 ? 4.694 -13.298 -14.814 1.00 87.12 89 GLU A O 1
ATOM 740 N N . ARG A 1 90 ? 2.813 -12.341 -14.033 1.00 86.00 90 ARG A N 1
ATOM 741 C CA . ARG A 1 90 ? 2.315 -11.883 -15.337 1.00 86.00 90 ARG A CA 1
ATOM 742 C C . ARG A 1 90 ? 3.017 -10.634 -15.868 1.00 86.00 90 ARG A C 1
ATOM 744 O O . ARG A 1 90 ? 2.817 -10.284 -17.032 1.00 86.00 90 ARG A O 1
ATOM 751 N N . LEU A 1 91 ? 3.788 -9.930 -15.039 1.00 86.31 91 LEU A N 1
ATOM 752 C CA . LEU A 1 91 ? 4.524 -8.745 -15.468 1.00 86.31 91 LEU A CA 1
ATOM 753 C C . LEU A 1 91 ? 5.754 -9.141 -16.281 1.00 86.31 91 LEU A C 1
ATOM 755 O O . LEU A 1 91 ? 6.729 -9.703 -15.770 1.00 86.31 91 LEU A O 1
ATOM 759 N N . GLU A 1 92 ? 5.753 -8.744 -17.548 1.00 81.56 92 GLU A N 1
ATOM 760 C CA . GLU A 1 92 ? 6.902 -8.923 -18.421 1.00 81.56 92 GLU A CA 1
ATOM 761 C C . GLU A 1 92 ? 7.768 -7.667 -18.440 1.00 81.56 92 GLU A C 1
ATOM 763 O O . GLU A 1 92 ? 7.287 -6.535 -18.529 1.00 81.56 92 GLU A O 1
ATOM 768 N N . LEU A 1 93 ? 9.080 -7.881 -18.357 1.00 80.88 93 LEU A N 1
ATOM 769 C CA . LEU A 1 93 ? 10.066 -6.824 -18.514 1.00 80.88 93 LEU A CA 1
ATOM 770 C C . LEU A 1 93 ? 10.398 -6.703 -20.004 1.00 80.88 93 LEU A C 1
ATOM 772 O O . LEU A 1 93 ? 11.109 -7.546 -20.546 1.00 80.88 93 LEU A O 1
ATOM 776 N N . VAL A 1 94 ? 9.896 -5.659 -20.655 1.00 83.62 94 VAL A N 1
ATOM 777 C CA . VAL A 1 94 ? 10.122 -5.414 -22.082 1.00 83.62 94 VAL A CA 1
ATOM 778 C C . VAL A 1 94 ? 11.217 -4.364 -22.242 1.00 83.62 94 VAL A C 1
ATOM 780 O O . VAL A 1 94 ? 11.129 -3.274 -21.673 1.00 83.62 94 VAL A O 1
ATOM 783 N N . GLU A 1 95 ? 12.261 -4.679 -23.010 1.00 84.06 95 GLU A N 1
ATOM 784 C CA . GLU A 1 95 ? 13.284 -3.696 -23.369 1.00 84.06 95 GLU A CA 1
ATOM 785 C C . GLU A 1 95 ? 12.706 -2.687 -24.369 1.00 84.06 95 GLU A C 1
ATOM 787 O O . GLU A 1 95 ? 12.207 -3.053 -25.430 1.00 84.06 95 GLU A O 1
ATOM 792 N N . PHE A 1 96 ? 12.770 -1.405 -24.017 1.00 85.94 96 PHE A N 1
ATOM 793 C CA . PHE A 1 96 ? 12.202 -0.300 -24.794 1.00 85.94 96 PHE A CA 1
ATOM 794 C C . PHE A 1 96 ? 13.259 0.731 -25.216 1.00 85.94 96 PHE A C 1
ATOM 796 O O . PHE A 1 96 ? 12.923 1.778 -25.774 1.00 85.94 96 PHE A O 1
ATOM 803 N N . THR A 1 97 ? 14.540 0.438 -24.960 1.00 83.81 97 THR A N 1
ATOM 804 C CA . THR A 1 97 ? 15.691 1.312 -25.230 1.00 83.81 97 THR A CA 1
ATOM 805 C C . THR A 1 97 ? 15.670 1.874 -26.652 1.00 83.81 97 THR A C 1
ATOM 807 O O . THR A 1 97 ? 15.763 3.087 -26.834 1.00 83.81 97 THR A O 1
ATOM 810 N N . ASP A 1 98 ? 15.506 1.014 -27.658 1.00 83.69 98 ASP A N 1
ATOM 811 C CA . ASP A 1 98 ? 15.583 1.424 -29.063 1.00 83.69 98 ASP A CA 1
ATOM 812 C C . ASP A 1 98 ? 14.396 2.299 -29.472 1.00 83.69 98 ASP A C 1
ATOM 814 O O . ASP A 1 98 ? 14.569 3.292 -30.176 1.00 83.69 98 ASP A O 1
ATOM 818 N N . VAL A 1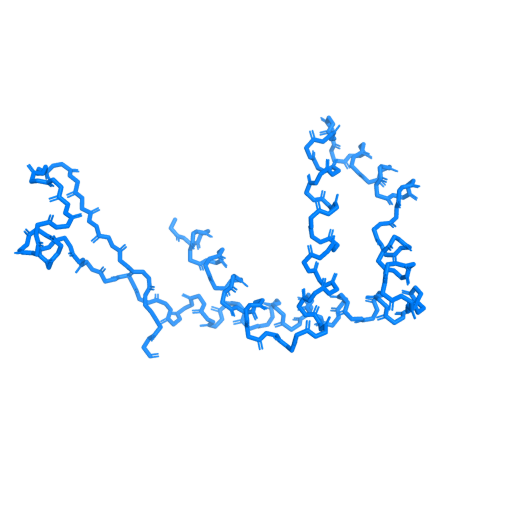 99 ? 13.199 1.997 -28.962 1.00 83.75 99 VAL A N 1
ATOM 819 C CA . VAL A 1 99 ? 11.993 2.795 -29.217 1.00 83.75 99 VAL A CA 1
ATOM 820 C C . VAL A 1 99 ? 12.143 4.199 -28.628 1.00 83.75 99 VAL A C 1
ATOM 822 O O . VAL A 1 99 ? 11.815 5.181 -29.294 1.00 83.75 99 VAL A O 1
ATOM 825 N N . LEU A 1 100 ? 12.669 4.330 -27.408 1.00 83.69 100 LEU A N 1
ATOM 826 C CA . LEU A 1 100 ? 12.878 5.639 -26.781 1.00 83.69 100 LEU A CA 1
ATOM 827 C C . LEU A 1 100 ? 13.978 6.450 -27.477 1.00 83.69 100 LEU A C 1
ATOM 829 O O . LEU A 1 100 ? 13.800 7.654 -27.680 1.00 83.69 100 LEU A O 1
ATOM 833 N N . LYS A 1 101 ? 15.068 5.795 -27.905 1.00 83.75 101 LYS A N 1
ATOM 834 C CA . LYS A 1 101 ? 16.144 6.426 -28.688 1.00 83.75 101 LYS A CA 1
ATOM 835 C C . LYS A 1 101 ? 15.627 6.953 -30.025 1.00 83.75 101 LYS A C 1
ATOM 837 O O . LYS A 1 101 ? 15.888 8.105 -30.361 1.00 83.75 101 LYS A O 1
ATOM 842 N N . LEU A 1 102 ? 14.856 6.146 -30.758 1.00 84.12 102 LEU A N 1
ATOM 843 C CA . LEU A 1 102 ? 14.278 6.532 -32.051 1.00 84.12 102 LEU A CA 1
ATOM 844 C C . LEU A 1 102 ? 13.319 7.725 -31.941 1.00 84.12 102 LEU A C 1
ATOM 846 O O . LEU A 1 102 ? 13.256 8.540 -32.857 1.00 84.12 102 LEU A O 1
ATOM 850 N N . ASN A 1 103 ? 12.604 7.851 -30.820 1.00 84.50 103 ASN A N 1
ATOM 851 C CA . ASN A 1 103 ? 11.681 8.960 -30.572 1.00 84.50 103 ASN A CA 1
ATOM 852 C C . ASN A 1 103 ? 12.342 10.186 -29.908 1.00 84.50 103 ASN A C 1
ATOM 854 O O . ASN A 1 103 ? 11.649 11.152 -29.600 1.00 84.50 103 ASN A O 1
ATOM 858 N N . GLY A 1 104 ? 13.660 10.165 -29.660 1.00 82.31 104 GLY A N 1
ATOM 859 C CA . GLY A 1 104 ? 14.376 11.266 -29.003 1.00 82.31 104 GLY A CA 1
ATOM 860 C C . GLY A 1 104 ? 13.959 11.508 -27.546 1.00 82.31 104 GLY A C 1
ATOM 861 O O . GLY A 1 104 ? 14.171 12.596 -27.018 1.00 82.31 104 GLY A O 1
ATOM 862 N N . LEU A 1 105 ? 13.349 10.509 -26.899 1.00 80.81 105 LEU A N 1
ATOM 863 C CA . LEU A 1 105 ? 12.815 10.598 -25.533 1.00 80.81 105 LEU A CA 1
ATOM 864 C C . LEU A 1 105 ? 13.851 10.239 -24.458 1.00 80.81 105 LEU A C 1
ATOM 866 O O . LEU A 1 105 ? 13.583 10.381 -23.266 1.00 80.81 105 LEU A O 1
ATOM 870 N N . CYS A 1 106 ? 15.033 9.774 -24.862 1.00 75.62 106 CYS A N 1
ATOM 871 C CA . CYS A 1 106 ? 16.156 9.521 -23.970 1.00 75.62 106 CYS A CA 1
ATOM 872 C C . CYS A 1 106 ? 17.488 9.906 -24.620 1.00 75.62 106 CYS A C 1
ATOM 874 O O . CYS A 1 106 ? 17.631 9.874 -25.844 1.00 75.62 106 CYS A O 1
ATOM 876 N N . GLU A 1 107 ? 18.487 10.221 -23.796 1.00 73.19 107 GLU A N 1
ATOM 877 C CA . GLU A 1 107 ? 19.847 10.472 -24.273 1.00 73.19 107 GLU A CA 1
ATOM 878 C C . GLU A 1 107 ? 20.437 9.214 -24.923 1.00 73.19 107 GLU A C 1
ATOM 880 O O . GLU A 1 107 ? 20.256 8.093 -24.436 1.00 73.19 107 GLU A O 1
ATOM 885 N N . ALA A 1 108 ? 21.187 9.405 -26.009 1.00 64.12 108 ALA A N 1
ATOM 886 C CA . ALA A 1 108 ? 21.989 8.355 -26.622 1.00 64.12 108 ALA A CA 1
ATOM 887 C C . ALA A 1 108 ? 23.196 8.041 -25.722 1.00 64.12 108 ALA A C 1
ATOM 889 O O . ALA A 1 108 ? 24.314 8.477 -25.970 1.00 64.12 108 ALA A O 1
ATOM 890 N N . ASN A 1 109 ? 22.944 7.314 -24.636 1.00 72.50 109 ASN A N 1
ATOM 891 C CA . ASN A 1 109 ? 23.967 6.769 -23.760 1.00 72.50 109 ASN A CA 1
ATOM 892 C C . ASN A 1 109 ? 24.001 5.244 -23.946 1.00 72.50 109 ASN A C 1
ATOM 894 O O . ASN A 1 109 ? 22.998 4.564 -23.727 1.00 72.50 109 ASN A O 1
ATOM 898 N N . GLU A 1 110 ? 25.141 4.710 -24.388 1.00 71.50 110 GLU A N 1
ATOM 899 C CA . GLU A 1 110 ? 25.324 3.273 -24.638 1.00 71.50 110 GLU A CA 1
ATOM 900 C C . GLU A 1 110 ? 25.367 2.437 -23.348 1.00 71.50 110 GLU A C 1
ATOM 902 O O . GLU A 1 110 ? 25.118 1.233 -23.387 1.00 71.50 110 GLU A O 1
ATOM 907 N N . GLU A 1 111 ? 25.587 3.072 -22.194 1.00 78.81 111 GLU A N 1
ATOM 908 C CA . GLU A 1 111 ? 25.615 2.423 -20.879 1.00 78.81 111 GLU A CA 1
ATOM 909 C C . GLU A 1 111 ? 24.229 2.340 -20.214 1.00 78.81 111 GLU A C 1
ATOM 911 O O . GLU A 1 111 ? 24.071 1.657 -19.201 1.00 78.81 111 GLU A O 1
ATOM 916 N N . LYS A 1 112 ? 23.202 3.008 -20.766 1.00 77.12 112 LYS A N 1
ATOM 917 C CA . LYS A 1 112 ? 21.835 3.000 -20.217 1.00 77.12 112 LYS A CA 1
ATOM 918 C C . LYS A 1 112 ? 20.887 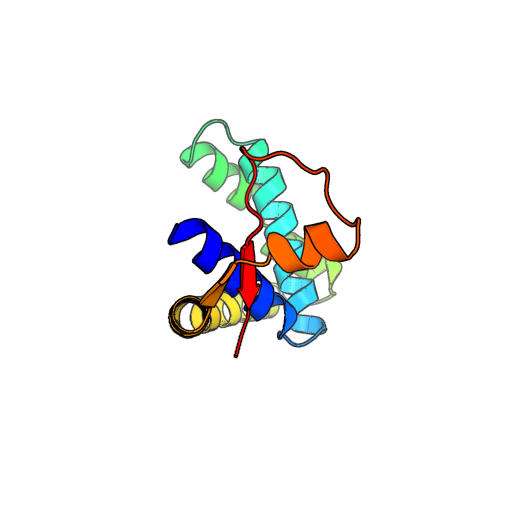2.182 -21.093 1.00 77.12 112 LYS A C 1
ATOM 920 O O . LYS A 1 112 ? 20.789 2.393 -22.301 1.00 77.12 112 LYS A O 1
ATOM 925 N N . ARG A 1 113 ? 20.133 1.283 -20.455 1.00 79.19 113 ARG A N 1
ATOM 926 C CA . ARG A 1 113 ? 19.023 0.535 -21.065 1.00 79.19 113 ARG A CA 1
ATOM 927 C C . ARG A 1 113 ? 17.723 0.855 -20.340 1.00 79.19 113 ARG A C 1
ATOM 929 O O . ARG A 1 113 ? 17.717 0.997 -19.119 1.00 79.19 113 ARG A O 1
ATOM 936 N N . TYR A 1 114 ? 16.642 0.966 -21.100 1.00 80.44 114 TYR A N 1
ATOM 937 C CA . TYR A 1 114 ? 15.316 1.297 -20.596 1.00 80.44 114 TYR A CA 1
ATOM 938 C C . TYR A 1 114 ? 14.410 0.079 -20.707 1.00 80.44 114 TYR A C 1
ATOM 940 O O . TYR A 1 114 ? 14.285 -0.524 -21.773 1.00 80.44 114 TYR A O 1
ATOM 948 N N . PHE A 1 115 ? 13.757 -0.251 -19.600 1.00 80.88 115 PHE A N 1
ATOM 949 C CA . PHE A 1 115 ? 12.833 -1.369 -19.503 1.00 80.88 115 PHE A CA 1
ATOM 950 C C . PHE A 1 115 ? 11.483 -0.873 -19.004 1.00 80.88 115 PHE A C 1
ATOM 952 O O . PHE A 1 115 ? 11.422 0.006 -18.144 1.00 80.88 115 PHE A O 1
ATOM 959 N N . VAL A 1 116 ? 10.410 -1.457 -19.526 1.00 80.94 116 VAL A N 1
ATOM 960 C CA . VAL A 1 116 ? 9.041 -1.216 -19.070 1.00 80.94 116 VAL A CA 1
ATOM 961 C C . VAL A 1 116 ? 8.498 -2.518 -18.497 1.00 80.94 116 VAL A C 1
ATOM 963 O O . VAL A 1 116 ? 8.661 -3.576 -19.102 1.00 80.94 116 VAL A O 1
ATOM 966 N N . LEU A 1 117 ? 7.867 -2.442 -17.325 1.00 78.62 117 LEU A N 1
ATOM 967 C CA . LEU A 1 117 ? 7.059 -3.536 -16.792 1.00 78.62 117 LEU A CA 1
ATOM 968 C C . LEU A 1 117 ? 5.658 -3.410 -17.380 1.00 78.62 117 LEU A C 1
ATOM 970 O O . LEU A 1 117 ? 4.947 -2.452 -17.076 1.00 78.62 117 LEU A O 1
ATOM 974 N N . ASN A 1 118 ? 5.291 -4.345 -18.252 1.00 75.69 118 ASN A N 1
ATOM 975 C CA . ASN A 1 118 ? 3.999 -4.343 -18.926 1.00 75.69 118 ASN A CA 1
ATOM 976 C C . ASN A 1 118 ? 3.117 -5.496 -18.437 1.00 75.69 118 ASN A C 1
ATOM 978 O O . ASN A 1 118 ? 3.612 -6.579 -18.124 1.00 75.69 118 ASN A O 1
ATOM 982 N N . ARG A 1 119 ? 1.803 -5.259 -18.409 1.00 66.31 119 ARG A N 1
ATOM 983 C CA . ARG A 1 119 ? 0.778 -6.279 -18.174 1.00 66.31 119 ARG A CA 1
ATOM 984 C C . ARG A 1 119 ? 0.174 -6.638 -19.533 1.00 66.31 119 ARG A C 1
ATOM 986 O O . ARG A 1 119 ? -0.560 -5.822 -20.086 1.00 66.31 119 ARG A O 1
ATOM 993 N N . PHE A 1 120 ? 0.523 -7.804 -20.074 1.00 57.22 120 PHE A N 1
ATOM 994 C CA . PHE A 1 120 ? -0.119 -8.350 -21.275 1.00 57.22 120 PHE A CA 1
ATOM 995 C C . PHE A 1 120 ? -1.469 -9.015 -20.945 1.00 57.22 120 PHE A C 1
ATOM 997 O O . PHE A 1 120 ? -1.651 -9.543 -19.813 1.00 57.22 120 PHE A O 1
#

Sequence (120 aa):
MSEARDQFARTLYIQSLSEPDRNVYQYIDRIEADLEELALTKNHYLQLLRRQSPIKQAAKHFNMSEKMVYDTVQRIEAEMADEVPELSERLELVEFTDVLKLNGLCEANEEKRYFVLNRF

pLDDT: mean 89.31, std 8.72, range [54.78, 97.38]

Foldseek 3Di:
DLVVLLVVLLVVLLVPDDPVLSVLQVQLVVVLVVLVVVAPDPVSSVVSCVVVPSLVVSCVVVVHDSVVSVVSNVVSVVVSVVRSVVSSVQWDWAWCQVVCVVVVVDDPDPVDTDIDGDRD

Organism: Alkalihalophilus pseudofirmus (NCBI:txid79885)

Secondary structure (DSSP, 8-state):
-HHHHHHHHHHHHHHHS-HHHHHHHHHHHHHHHHHHHT-SSHHHHHHHHHHH-HHHHHHHHHT--HHHHHHHHHHHHHHHHHHHHHHHHHEEEEE-HHHHHHTT-S---TT---EEEEE-